Protein AF-A0A919ABM0-F1 (afdb_monomer_lite)

Radius of gyration: 20.55 Å; chains: 1; bounding box: 42×48×57 Å

InterPro domains:
  IPR045683 Protein of unknown function DUF6192 [PF19691] (98-133)

Sequence (137 aa):
MLWPVVGETAMSAAGVLGSVSQQRYEAIVAEVREVVAQQSKGQFRIGDCALEVEPIRSRGGDTGDAQFTVRQSLMGLAEDIGVPFSTVKHARWTASRWPKEYREPVVSWTVHRILGGIEDGQERLAAIRTPPAGRGR

Secondary structure (DSSP, 8-state):
------------SSSEETTEEHHHHHHHHHHHHHHHHHHHHHHHHHHHHHHHHS--PPTT---TT-SS-HHHHHHHHHHHTT--HHHHHHHHHHHHHS-GGG--TTS-HHHHHHHTT--SHHHHHHHHHS--SSS--

pLDDT: mean 84.5, std 19.43, range [28.38, 98.62]

Structure (mmCIF, N/CA/C/O backbone):
data_AF-A0A919ABM0-F1
#
_entry.id   AF-A0A919ABM0-F1
#
loop_
_atom_site.group_PDB
_atom_site.id
_atom_site.type_symbol
_atom_site.label_atom_id
_atom_site.label_alt_id
_atom_site.label_comp_id
_atom_site.label_asym_id
_atom_site.label_entity_id
_atom_site.label_seq_id
_atom_site.pdbx_PDB_ins_code
_atom_site.Cartn_x
_atom_site.Cartn_y
_atom_site.Cartn_z
_atom_site.occupancy
_atom_site.B_iso_or_equiv
_atom_site.auth_seq_id
_atom_site.auth_comp_id
_atom_site.auth_asym_id
_atom_site.auth_atom_id
_atom_site.pdbx_PDB_model_num
ATOM 1 N N . MET A 1 1 ? -13.729 41.205 14.450 1.00 39.66 1 MET A N 1
ATOM 2 C CA . MET A 1 1 ? -13.866 40.026 13.572 1.00 39.66 1 MET A CA 1
ATOM 3 C C . MET A 1 1 ? -12.787 39.041 13.998 1.00 39.66 1 MET A C 1
ATOM 5 O O . MET A 1 1 ? -11.632 39.223 13.648 1.00 39.66 1 MET A O 1
ATOM 9 N N . LEU A 1 2 ? -13.137 38.117 14.893 1.00 33.00 2 LEU A N 1
ATOM 10 C CA . LEU A 1 2 ? -12.237 37.137 15.506 1.00 33.00 2 LEU A CA 1
ATOM 11 C C . LEU A 1 2 ? -12.868 35.766 15.269 1.00 33.00 2 LEU A C 1
ATOM 13 O O . LEU A 1 2 ? -14.025 35.551 15.624 1.00 33.00 2 LEU A O 1
ATOM 17 N N . TRP A 1 3 ? -12.132 34.888 14.600 1.00 28.38 3 TRP A N 1
ATOM 18 C CA . TRP A 1 3 ? -12.517 33.501 14.359 1.00 28.38 3 TRP A CA 1
ATOM 19 C C . TRP A 1 3 ? -12.419 32.727 15.683 1.00 28.38 3 TRP A C 1
ATOM 21 O O . TRP A 1 3 ? -11.400 32.877 16.363 1.00 28.38 3 TRP A O 1
ATOM 31 N N . PRO A 1 4 ? -13.406 31.912 16.092 1.00 39.91 4 PRO A N 1
ATOM 32 C CA . PRO A 1 4 ? -13.235 31.084 17.271 1.00 39.91 4 PRO A CA 1
ATOM 33 C C . PRO A 1 4 ? -12.315 29.904 16.939 1.00 39.91 4 PRO A C 1
ATOM 35 O O . PRO A 1 4 ? -12.473 29.218 15.927 1.00 39.91 4 PRO A O 1
ATOM 38 N N . VAL A 1 5 ? -11.331 29.697 17.812 1.00 39.31 5 VAL A N 1
ATOM 39 C CA . VAL A 1 5 ? -10.475 28.512 17.866 1.00 39.31 5 VAL A CA 1
ATOM 40 C C . VAL A 1 5 ? -11.375 27.297 18.090 1.00 39.31 5 VAL A C 1
ATOM 42 O O . VAL A 1 5 ? -12.025 27.177 19.126 1.00 39.31 5 VAL A O 1
ATOM 45 N N . VAL A 1 6 ? -11.446 26.401 17.106 1.00 46.91 6 VAL A N 1
ATOM 46 C CA . VAL A 1 6 ? -12.131 25.113 17.251 1.00 46.91 6 VAL A CA 1
ATOM 47 C C . VAL A 1 6 ? -11.205 24.209 18.054 1.00 46.91 6 VAL A C 1
ATOM 49 O O . VAL A 1 6 ? -10.264 23.637 17.512 1.00 46.91 6 VAL A O 1
ATOM 52 N N . GLY A 1 7 ? -11.428 24.138 19.360 1.00 42.25 7 GLY A N 1
ATOM 53 C CA . GLY A 1 7 ? -10.539 23.397 20.244 1.00 42.25 7 GLY A CA 1
ATOM 54 C C . GLY A 1 7 ? -11.136 23.061 21.596 1.00 42.25 7 GLY A C 1
ATOM 55 O O . GLY A 1 7 ? -10.384 22.949 22.548 1.00 42.25 7 GLY A O 1
ATOM 56 N N . GLU A 1 8 ? -12.456 22.910 21.704 1.00 43.97 8 GLU A N 1
ATOM 57 C CA . GLU A 1 8 ? -13.051 22.395 22.938 1.00 43.97 8 GLU A CA 1
ATOM 58 C C . GLU A 1 8 ? -14.393 21.722 22.644 1.00 43.97 8 GLU A C 1
ATOM 60 O O . GLU A 1 8 ? -15.472 22.258 22.880 1.00 43.97 8 GLU A O 1
ATOM 65 N N . THR A 1 9 ?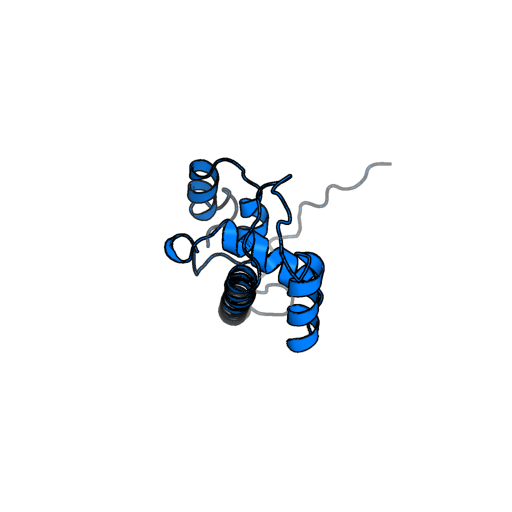 -14.341 20.526 22.051 1.00 50.12 9 THR A N 1
ATOM 66 C CA . THR A 1 9 ? -15.497 19.625 22.091 1.00 50.12 9 THR A CA 1
ATOM 67 C C . THR A 1 9 ? -15.436 18.864 23.405 1.00 50.12 9 THR A C 1
ATOM 69 O O . THR A 1 9 ? -14.671 17.916 23.563 1.00 50.12 9 THR A O 1
ATOM 72 N N . ALA A 1 10 ? -16.214 19.383 24.350 1.00 42.28 10 ALA A N 1
ATOM 73 C CA . ALA A 1 10 ? -16.679 18.780 25.586 1.00 42.28 10 ALA A CA 1
ATOM 74 C C . ALA A 1 10 ? -16.369 17.280 25.754 1.00 42.28 10 ALA A C 1
ATOM 76 O O . ALA A 1 10 ? -17.018 16.412 25.170 1.00 42.28 10 ALA A O 1
ATOM 77 N N . MET A 1 11 ? -15.466 16.981 26.686 1.00 49.31 11 MET A N 1
ATOM 78 C CA . MET A 1 11 ? -15.667 15.840 27.574 1.00 4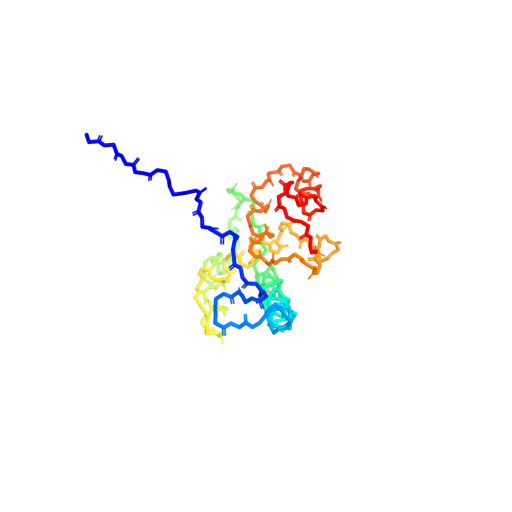9.31 11 MET A CA 1
ATOM 79 C C . MET A 1 11 ? -16.989 16.065 28.322 1.00 49.31 11 MET A C 1
ATOM 81 O O . MET A 1 11 ? -17.023 16.878 29.241 1.00 49.31 11 MET A O 1
ATOM 85 N N . SER A 1 12 ? -18.075 15.374 27.963 1.00 45.50 12 SER A N 1
ATOM 86 C CA . SER A 1 12 ? -19.168 15.157 28.919 1.00 45.50 12 SER A CA 1
ATOM 87 C C . SER A 1 12 ? -20.087 13.985 28.564 1.00 45.50 12 SER A C 1
ATOM 89 O O . SER A 1 12 ? -20.511 13.834 27.423 1.00 45.50 12 SER A O 1
ATOM 91 N N . ALA A 1 13 ? -20.422 13.244 29.626 1.00 41.62 13 ALA A N 1
ATOM 92 C CA . ALA A 1 13 ? -21.456 12.224 29.802 1.00 41.62 13 ALA A CA 1
ATOM 93 C C . ALA A 1 13 ? -21.230 10.836 29.158 1.00 41.62 13 ALA A C 1
ATOM 95 O O . ALA A 1 13 ? -21.579 10.576 28.016 1.00 41.62 13 ALA A O 1
ATOM 96 N N . ALA A 1 14 ? -20.700 9.919 29.981 1.00 55.59 14 ALA A N 1
ATOM 97 C CA . ALA A 1 14 ? -20.878 8.463 29.923 1.00 55.59 14 ALA A CA 1
ATOM 98 C C . ALA A 1 14 ? -20.852 7.800 28.526 1.00 55.59 14 ALA A C 1
ATOM 100 O O . ALA A 1 14 ? -21.873 7.381 27.992 1.00 55.59 14 ALA A O 1
ATOM 101 N N . GLY A 1 15 ? -19.641 7.590 28.003 1.00 60.31 15 GLY A N 1
ATOM 102 C CA . GLY A 1 15 ? -19.326 6.411 27.190 1.00 60.31 15 GLY A CA 1
ATOM 103 C C . GLY A 1 15 ? -19.998 6.299 25.823 1.00 60.31 15 GLY A C 1
ATOM 104 O O . GLY A 1 15 ? -20.295 5.176 25.421 1.00 60.31 15 GLY A O 1
ATOM 105 N N . VAL A 1 16 ? -20.217 7.399 25.098 1.00 67.25 16 VAL A N 1
ATOM 106 C CA . VAL A 1 16 ? -20.676 7.369 23.698 1.00 67.25 16 VAL A CA 1
ATOM 107 C C . VAL A 1 16 ? -19.698 8.153 22.815 1.00 67.25 16 VAL A C 1
ATOM 109 O O . VAL A 1 16 ? -19.388 9.307 23.098 1.00 67.25 16 VAL A O 1
ATOM 112 N N . LEU A 1 17 ? -19.206 7.526 21.743 1.00 78.88 17 LEU A N 1
ATOM 113 C CA . LEU A 1 17 ? -18.437 8.163 20.671 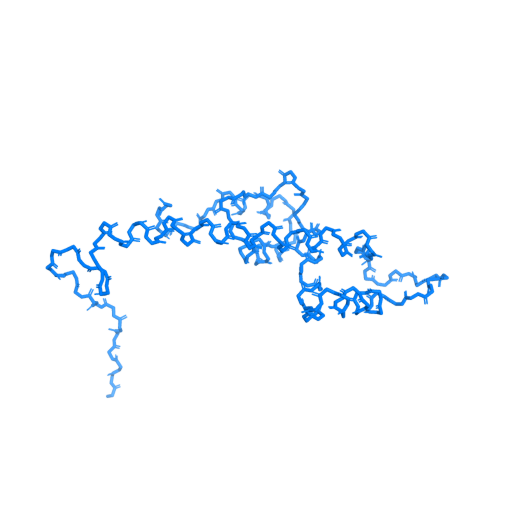1.00 78.88 17 LEU A CA 1
ATOM 114 C C . LEU A 1 17 ? -19.323 8.258 19.425 1.00 78.88 17 LEU A C 1
ATOM 116 O O . LEU A 1 17 ? -19.660 7.250 18.803 1.00 78.88 17 LEU A O 1
ATOM 120 N N . GLY A 1 18 ? -19.718 9.478 19.056 1.00 87.00 18 GLY A N 1
ATOM 121 C CA . GLY A 1 18 ? -20.695 9.688 17.987 1.00 87.00 18 GLY A CA 1
ATOM 122 C C . GLY A 1 18 ? -22.061 9.111 18.367 1.00 87.00 18 GLY A C 1
ATOM 123 O O . GLY A 1 18 ? -22.670 9.562 19.331 1.00 87.00 18 GLY A O 1
ATOM 124 N N . SER A 1 19 ? -22.541 8.122 17.607 1.00 91.94 19 SER A N 1
ATOM 125 C CA . SER A 1 19 ? -23.831 7.450 17.833 1.00 91.94 19 SER A CA 1
ATOM 126 C C . SER A 1 19 ? -23.721 6.077 18.507 1.00 91.94 19 SER A C 1
ATOM 128 O O . SER A 1 19 ? -24.725 5.375 18.622 1.00 91.94 19 SER A O 1
ATOM 130 N N . VAL A 1 20 ? -22.524 5.660 18.937 1.00 94.38 20 VAL A N 1
ATOM 131 C CA . VAL A 1 20 ? -22.285 4.321 19.498 1.00 94.38 20 VAL A CA 1
ATOM 132 C C . VAL A 1 20 ? -21.635 4.389 20.872 1.00 94.38 20 VAL A C 1
ATOM 134 O O . VAL A 1 20 ? -20.881 5.314 21.165 1.00 94.38 20 VAL A O 1
ATOM 137 N N . SER A 1 21 ? -21.891 3.388 21.717 1.00 92.94 21 SER A N 1
ATOM 138 C CA . SER A 1 21 ? -21.194 3.271 23.000 1.00 92.94 21 SER A CA 1
ATOM 139 C C . SER A 1 21 ? -19.682 3.092 22.807 1.00 92.94 21 SER A C 1
ATOM 141 O O . SER A 1 21 ? -19.233 2.622 21.761 1.00 92.94 21 SER A O 1
ATOM 143 N N . GLN A 1 22 ? -18.892 3.399 23.836 1.00 89.62 22 GLN A N 1
ATOM 144 C CA . GLN A 1 22 ? -17.438 3.211 23.847 1.00 89.62 22 GLN A CA 1
ATOM 145 C C . GLN A 1 22 ? -17.054 1.763 23.508 1.00 89.62 22 GLN A C 1
ATOM 147 O O . GLN A 1 22 ? -16.232 1.525 22.627 1.00 89.62 22 GLN A O 1
ATOM 152 N N . GLN A 1 23 ? -17.724 0.790 24.134 1.00 92.38 23 GLN A N 1
ATOM 153 C CA . GLN A 1 23 ? -17.510 -0.632 23.860 1.00 92.38 23 GLN A CA 1
ATOM 154 C C . GLN A 1 23 ? -17.816 -0.985 22.396 1.00 92.38 23 GLN A C 1
ATOM 156 O O . GLN A 1 23 ? -17.084 -1.753 21.771 1.00 92.38 23 GLN A O 1
ATOM 161 N N . ARG A 1 24 ? -18.887 -0.419 21.814 1.00 95.06 24 ARG A N 1
ATOM 162 C CA . ARG A 1 24 ? -19.203 -0.665 20.401 1.00 95.06 24 ARG A CA 1
ATOM 163 C C . ARG A 1 24 ? -18.198 0.016 19.478 1.00 95.06 24 ARG A C 1
ATOM 165 O O . ARG A 1 24 ? -17.843 -0.574 18.463 1.00 95.06 24 ARG A O 1
ATOM 172 N N . TYR A 1 25 ? -17.725 1.210 19.820 1.00 94.75 25 TYR A N 1
ATOM 173 C CA . TYR A 1 25 ? -16.670 1.883 19.070 1.00 94.75 25 TYR A CA 1
ATOM 174 C C . TYR A 1 25 ? -15.386 1.047 19.038 1.00 94.75 25 TYR A C 1
ATOM 176 O O . TYR A 1 25 ? -14.827 0.842 17.966 1.00 94.75 25 TYR A O 1
ATOM 184 N N . GLU A 1 26 ? -14.953 0.502 20.174 1.00 93.62 26 GLU A N 1
ATOM 185 C CA . GLU A 1 26 ? -13.777 -0.375 20.250 1.00 93.62 26 GLU A CA 1
ATOM 186 C C . GLU A 1 26 ? -13.936 -1.634 19.384 1.00 93.62 26 GLU A C 1
ATOM 188 O O . GLU A 1 26 ? -13.014 -1.995 18.650 1.00 93.62 26 GLU A O 1
ATOM 193 N N . ALA A 1 27 ? -15.126 -2.248 19.381 1.00 95.81 27 ALA A N 1
ATOM 194 C CA . ALA A 1 27 ? -15.440 -3.364 18.488 1.00 95.81 27 ALA A CA 1
ATOM 195 C C . ALA A 1 27 ? -15.380 -2.959 17.001 1.00 95.81 27 ALA A C 1
ATOM 197 O O . ALA A 1 27 ? -14.751 -3.651 16.205 1.00 95.81 27 ALA A O 1
ATOM 198 N N . ILE A 1 28 ? -15.954 -1.807 16.629 1.00 96.50 28 ILE A N 1
ATOM 199 C CA . ILE A 1 28 ? -15.877 -1.266 15.259 1.00 96.50 28 ILE A CA 1
ATOM 200 C C . ILE A 1 28 ? -14.424 -0.997 14.862 1.00 96.50 28 ILE A C 1
ATOM 202 O O . ILE A 1 28 ? -14.023 -1.306 13.743 1.00 96.50 28 ILE A O 1
ATOM 206 N N . VAL A 1 29 ? -13.612 -0.437 15.760 1.00 95.06 29 VAL A N 1
ATOM 207 C CA . VAL A 1 29 ? -12.189 -0.196 15.499 1.00 95.06 29 VAL A CA 1
ATOM 208 C C . VAL A 1 29 ? -11.468 -1.511 15.221 1.00 95.06 29 VAL A C 1
ATOM 210 O O . VAL A 1 29 ? -10.688 -1.569 14.273 1.00 95.06 29 VAL A O 1
ATOM 213 N N . ALA A 1 30 ? -11.731 -2.565 15.996 1.00 93.81 30 ALA A N 1
ATOM 214 C CA . ALA A 1 30 ? -11.158 -3.885 15.744 1.00 93.81 30 ALA A CA 1
ATOM 215 C C . ALA A 1 30 ? -11.595 -4.451 14.378 1.00 93.81 30 ALA A C 1
ATOM 217 O O . ALA A 1 30 ? -10.742 -4.864 13.591 1.00 93.81 30 ALA A O 1
ATOM 218 N N . GLU A 1 31 ? -12.893 -4.390 14.063 1.00 96.94 31 GLU A N 1
ATOM 219 C CA . GLU A 1 31 ? -13.462 -4.826 12.777 1.00 96.94 31 GLU A CA 1
ATOM 220 C C . GLU A 1 31 ? -12.813 -4.085 11.591 1.00 96.94 31 GLU A C 1
ATOM 222 O O . GLU A 1 31 ? -12.320 -4.696 10.642 1.00 96.94 31 GLU A O 1
ATOM 227 N N . VAL A 1 32 ? -12.747 -2.753 11.654 1.00 96.19 32 VAL A N 1
ATOM 228 C CA . VAL A 1 32 ? -12.207 -1.919 10.571 1.00 96.19 32 VAL A CA 1
ATOM 229 C C . VAL A 1 32 ? -10.684 -2.047 10.460 1.00 96.19 32 VAL A C 1
ATOM 231 O O . VAL A 1 32 ? -10.156 -1.992 9.349 1.00 96.19 32 VAL A O 1
ATOM 234 N N . ARG A 1 33 ? -9.956 -2.267 11.565 1.00 94.06 33 ARG A N 1
ATOM 235 C CA . ARG A 1 33 ? -8.506 -2.541 11.530 1.00 94.06 33 ARG A CA 1
ATOM 236 C C . ARG A 1 33 ? -8.192 -3.800 10.722 1.00 94.06 33 ARG A C 1
ATOM 238 O O . ARG A 1 33 ? -7.240 -3.774 9.943 1.00 94.06 33 ARG A O 1
ATOM 245 N N . GLU A 1 34 ? -9.005 -4.849 10.835 1.00 95.12 34 GLU A N 1
ATOM 246 C CA . GLU A 1 34 ? -8.837 -6.056 10.016 1.00 95.12 34 GLU A CA 1
ATOM 247 C C . GLU A 1 34 ? -9.077 -5.761 8.529 1.00 95.12 34 GLU A C 1
ATOM 249 O O . GLU A 1 34 ? -8.263 -6.128 7.680 1.00 95.12 34 GLU A O 1
ATOM 254 N N . VAL A 1 35 ? -10.129 -5.004 8.197 1.00 96.56 35 VAL A N 1
ATOM 255 C CA . VAL A 1 35 ? -10.386 -4.576 6.810 1.00 96.56 35 VAL A CA 1
ATOM 256 C C . VAL A 1 35 ? -9.201 -3.780 6.249 1.00 96.56 35 VAL A C 1
ATOM 258 O O . VAL A 1 35 ? -8.748 -4.040 5.132 1.00 96.56 35 VAL A O 1
ATOM 261 N N . VAL A 1 36 ? -8.645 -2.847 7.027 1.00 95.50 36 VAL A N 1
ATOM 262 C CA . VAL A 1 36 ? -7.462 -2.059 6.638 1.00 95.50 36 VAL A CA 1
ATOM 263 C C . VAL A 1 36 ? -6.229 -2.948 6.440 1.00 95.50 36 VAL A C 1
ATOM 265 O O . VAL A 1 36 ? -5.452 -2.717 5.505 1.00 95.50 36 VAL A O 1
ATOM 268 N N . ALA A 1 37 ? -6.042 -3.976 7.270 1.00 94.31 37 ALA A N 1
ATOM 269 C CA . ALA A 1 37 ? -4.949 -4.932 7.116 1.00 94.31 37 ALA A CA 1
ATOM 270 C C . ALA A 1 37 ? -5.079 -5.728 5.807 1.00 94.31 37 ALA A C 1
ATOM 272 O O . ALA A 1 37 ? -4.105 -5.851 5.059 1.00 94.31 37 ALA A O 1
ATOM 273 N N . GLN A 1 38 ? -6.282 -6.204 5.471 1.00 96.44 38 GLN A N 1
ATOM 274 C CA . GLN A 1 38 ? -6.538 -6.925 4.218 1.00 96.44 38 GLN A CA 1
ATOM 275 C C . GLN A 1 38 ? -6.352 -6.039 2.984 1.00 96.44 38 GLN A C 1
ATOM 277 O O . GLN A 1 38 ? -5.684 -6.440 2.028 1.00 96.44 38 GLN A O 1
ATOM 282 N N . GLN A 1 39 ? -6.845 -4.798 3.023 1.00 96.44 39 GLN A N 1
ATOM 283 C CA . GLN A 1 39 ? -6.594 -3.823 1.958 1.00 96.44 39 GLN A CA 1
ATOM 284 C C . GLN A 1 39 ? -5.095 -3.567 1.774 1.00 96.44 39 GLN A C 1
ATOM 286 O O . GLN A 1 39 ? -4.608 -3.515 0.644 1.00 96.44 39 GLN A O 1
ATOM 291 N N . SER A 1 40 ? -4.343 -3.460 2.873 1.00 97.12 40 SER A N 1
ATOM 292 C CA . SER A 1 40 ? -2.897 -3.238 2.819 1.00 97.12 40 SER A CA 1
ATOM 293 C C . SER A 1 40 ? -2.163 -4.421 2.180 1.00 97.12 40 SER A C 1
ATOM 295 O O . SER A 1 40 ? -1.321 -4.212 1.306 1.00 97.12 40 SER A O 1
ATOM 297 N N . LYS A 1 41 ? -2.527 -5.661 2.539 1.00 97.56 41 LYS A N 1
ATOM 298 C CA . LYS A 1 41 ? -2.003 -6.880 1.898 1.00 97.56 41 LYS A CA 1
ATOM 299 C C . LYS A 1 41 ? -2.298 -6.898 0.395 1.00 97.56 41 LYS A C 1
ATOM 301 O O . LYS A 1 41 ? -1.393 -7.162 -0.394 1.00 97.56 41 LYS A O 1
ATOM 306 N N . GLY A 1 42 ? -3.529 -6.568 -0.001 1.00 97.69 42 GLY A N 1
ATOM 307 C CA . GLY A 1 42 ? -3.933 -6.493 -1.407 1.00 97.69 42 GLY A CA 1
ATOM 308 C C . GLY A 1 42 ? -3.118 -5.470 -2.202 1.00 97.69 42 GLY A C 1
ATOM 309 O O . GLY A 1 42 ? -2.576 -5.797 -3.255 1.00 97.69 42 GLY A O 1
ATOM 310 N N . GLN A 1 43 ? -2.943 -4.260 -1.665 1.00 98.44 43 GLN A N 1
ATOM 311 C CA . GLN A 1 43 ? -2.142 -3.214 -2.311 1.00 98.44 43 GLN A CA 1
ATOM 312 C C . GLN A 1 43 ? -0.669 -3.607 -2.457 1.00 98.44 43 GLN A C 1
ATOM 314 O O . GLN A 1 43 ? -0.064 -3.382 -3.505 1.00 98.44 43 GLN A O 1
ATOM 319 N N . PHE A 1 44 ? -0.084 -4.242 -1.438 1.00 98.56 44 PHE A N 1
ATOM 320 C CA . PHE A 1 44 ? 1.270 -4.777 -1.552 1.00 98.56 44 PHE A CA 1
ATOM 321 C C . PHE A 1 44 ? 1.370 -5.896 -2.586 1.00 98.56 44 PHE A C 1
ATOM 323 O O . PHE A 1 44 ? 2.341 -5.922 -3.335 1.00 98.56 44 PHE A O 1
ATOM 330 N N . ARG A 1 45 ? 0.367 -6.777 -2.688 1.00 98.50 45 ARG A N 1
ATOM 331 C CA . ARG A 1 45 ? 0.352 -7.831 -3.709 1.00 98.50 45 ARG A CA 1
ATOM 332 C C . ARG A 1 45 ? 0.286 -7.257 -5.122 1.00 98.50 45 ARG A C 1
ATOM 334 O O . ARG A 1 45 ? 1.053 -7.702 -5.969 1.00 98.50 45 ARG A O 1
ATOM 341 N N . ILE A 1 46 ? -0.563 -6.254 -5.360 1.00 98.56 46 ILE A N 1
ATOM 342 C CA . ILE A 1 46 ? -0.604 -5.525 -6.640 1.00 98.56 46 ILE A CA 1
ATOM 343 C C . ILE A 1 46 ? 0.774 -4.928 -6.941 1.00 98.56 46 ILE A C 1
ATOM 345 O O . ILE A 1 46 ? 1.273 -5.062 -8.053 1.00 98.56 46 ILE A O 1
ATOM 349 N N . GLY A 1 47 ? 1.407 -4.303 -5.945 1.00 98.50 47 GLY A N 1
ATOM 350 C CA . GLY A 1 47 ? 2.732 -3.709 -6.092 1.00 98.50 47 GLY A CA 1
ATOM 351 C C . GLY A 1 47 ? 3.830 -4.725 -6.406 1.00 98.50 47 GLY A C 1
ATOM 352 O O . GLY A 1 47 ? 4.650 -4.464 -7.280 1.00 98.50 47 GLY A O 1
ATOM 353 N N . ASP A 1 48 ? 3.815 -5.882 -5.744 1.00 98.62 48 ASP A N 1
ATOM 354 C CA . ASP A 1 48 ? 4.750 -6.984 -5.989 1.00 98.62 48 ASP A CA 1
ATOM 355 C C . ASP A 1 48 ? 4.607 -7.521 -7.418 1.00 98.62 48 ASP A C 1
ATOM 357 O O . ASP A 1 48 ? 5.600 -7.624 -8.131 1.00 98.62 48 ASP A O 1
ATOM 361 N N . CYS A 1 49 ? 3.375 -7.790 -7.868 1.00 98.44 49 CYS A N 1
ATOM 362 C CA . CYS A 1 49 ? 3.124 -8.217 -9.247 1.00 98.44 49 CYS A CA 1
ATOM 363 C C . CYS A 1 49 ? 3.538 -7.136 -10.255 1.00 98.44 49 CYS A C 1
ATOM 365 O O . CYS A 1 49 ? 4.125 -7.433 -11.287 1.00 98.44 49 CYS A O 1
ATOM 367 N N . ALA A 1 50 ? 3.276 -5.862 -9.957 1.00 98.25 50 ALA A N 1
ATOM 368 C CA . ALA A 1 50 ? 3.667 -4.761 -10.829 1.00 98.25 50 ALA A CA 1
ATOM 369 C C . ALA A 1 50 ? 5.193 -4.578 -10.921 1.00 98.25 50 ALA A C 1
ATOM 371 O O . ALA A 1 50 ? 5.676 -4.088 -11.940 1.00 98.25 50 ALA A O 1
ATOM 372 N N . LEU A 1 51 ? 5.951 -4.942 -9.878 1.00 97.88 51 LEU A N 1
ATOM 373 C CA . LEU A 1 51 ? 7.419 -4.969 -9.911 1.00 97.88 51 LEU A CA 1
ATOM 374 C C . LEU A 1 51 ? 7.960 -6.147 -10.715 1.00 97.88 51 LEU A C 1
ATOM 376 O O . LEU A 1 51 ? 8.982 -5.993 -11.374 1.00 97.88 51 LEU A O 1
ATOM 380 N N . GLU A 1 52 ? 7.281 -7.291 -10.658 1.00 96.94 52 GLU A N 1
ATOM 381 C CA . GLU A 1 52 ? 7.594 -8.460 -11.482 1.00 96.94 52 GLU A CA 1
ATOM 382 C C . GLU A 1 52 ? 7.355 -8.169 -12.971 1.00 96.94 52 GLU A C 1
ATOM 384 O O . GLU A 1 52 ? 8.207 -8.474 -13.799 1.00 96.94 52 GLU A O 1
ATOM 389 N N . VAL A 1 53 ? 6.242 -7.501 -13.301 1.00 96.19 53 VAL A N 1
ATOM 390 C CA . VAL A 1 53 ? 5.925 -7.062 -14.671 1.00 96.19 53 VAL A CA 1
ATOM 391 C C . VAL A 1 53 ? 6.902 -5.999 -15.168 1.00 96.19 53 VAL A C 1
ATOM 393 O O . VAL A 1 53 ? 7.338 -6.043 -16.315 1.00 96.19 53 VAL A O 1
ATOM 396 N N . GLU A 1 54 ? 7.217 -5.002 -14.341 1.00 95.12 54 GLU A N 1
ATOM 397 C CA . GLU A 1 54 ? 8.070 -3.889 -14.750 1.00 95.12 54 GLU A CA 1
ATOM 398 C C . GLU A 1 54 ? 8.860 -3.323 -13.557 1.00 95.12 54 GLU A C 1
ATOM 400 O O . GLU A 1 54 ? 8.328 -2.485 -12.812 1.00 95.12 54 GLU A O 1
ATOM 405 N N . PRO A 1 55 ? 10.134 -3.724 -13.385 1.00 94.44 55 PRO A N 1
ATOM 406 C CA . PRO A 1 55 ? 10.995 -3.241 -12.310 1.00 94.44 55 PRO A CA 1
ATOM 407 C C . PRO A 1 55 ? 11.173 -1.714 -12.295 1.00 94.44 55 PRO A C 1
ATOM 409 O O . PRO A 1 55 ? 10.980 -1.011 -13.291 1.00 94.44 55 PRO A O 1
ATOM 412 N N . ILE A 1 56 ? 11.585 -1.160 -11.149 1.00 92.50 56 ILE A N 1
ATOM 413 C CA . ILE A 1 56 ? 11.954 0.261 -11.081 1.00 92.50 56 ILE A CA 1
ATOM 414 C C . ILE A 1 56 ? 13.255 0.477 -11.856 1.00 92.50 56 ILE A C 1
ATOM 416 O O . ILE A 1 56 ? 14.311 -0.012 -11.465 1.00 92.50 56 ILE A O 1
ATOM 420 N N . ARG A 1 57 ? 13.177 1.254 -12.938 1.00 84.62 57 ARG A N 1
ATOM 421 C CA . ARG A 1 57 ? 14.341 1.691 -13.715 1.00 84.62 57 ARG A CA 1
ATOM 422 C C . ARG A 1 57 ? 14.933 2.971 -13.118 1.00 84.62 57 ARG A C 1
ATOM 424 O O . ARG A 1 57 ? 14.190 3.851 -12.671 1.00 84.62 57 ARG A O 1
ATOM 431 N N . SER A 1 58 ? 16.258 3.104 -13.155 1.00 74.75 58 SER A N 1
ATOM 432 C CA . SER A 1 58 ? 16.947 4.362 -12.839 1.00 74.75 58 SER A CA 1
ATOM 433 C C . SER A 1 58 ? 16.481 5.475 -13.783 1.00 74.75 58 SER A C 1
ATOM 435 O O . SER A 1 58 ? 16.263 5.242 -14.974 1.00 74.75 58 SER A O 1
ATOM 437 N N . ARG A 1 59 ? 16.319 6.703 -13.270 1.00 61.91 59 ARG A N 1
ATOM 438 C CA . ARG A 1 59 ? 15.999 7.866 -14.115 1.00 61.91 59 ARG A CA 1
ATOM 439 C C . ARG A 1 59 ? 17.116 8.055 -15.149 1.00 61.91 59 ARG A C 1
ATOM 441 O O . ARG A 1 59 ? 18.261 8.245 -14.761 1.00 61.91 59 ARG A O 1
ATOM 448 N N . GLY A 1 60 ? 16.767 7.998 -16.435 1.00 57.34 60 GLY A N 1
ATOM 449 C CA . GLY A 1 60 ? 17.716 8.114 -17.550 1.00 57.34 60 GLY A CA 1
ATOM 450 C C . GLY A 1 60 ? 18.341 6.794 -18.015 1.00 57.34 60 GLY A C 1
ATOM 451 O O . GLY A 1 60 ? 19.243 6.830 -18.843 1.00 57.34 60 GLY A O 1
ATOM 452 N N . GLY A 1 61 ? 17.888 5.645 -17.500 1.00 56.19 61 GLY A N 1
ATOM 453 C CA . GLY A 1 61 ? 18.305 4.340 -18.014 1.00 56.19 61 GLY A CA 1
ATOM 454 C C . GLY A 1 61 ? 17.843 4.125 -19.456 1.00 56.19 61 GLY A C 1
ATOM 455 O O . GLY A 1 61 ? 16.710 4.472 -19.799 1.00 56.19 61 GLY A O 1
ATOM 456 N N . ASP A 1 62 ? 18.732 3.558 -20.269 1.00 53.78 62 ASP A N 1
ATOM 457 C CA . ASP A 1 62 ? 18.486 3.209 -21.665 1.00 53.78 62 ASP A CA 1
ATOM 458 C C . ASP A 1 62 ? 17.224 2.334 -21.786 1.00 53.78 62 ASP A C 1
ATOM 460 O O . ASP A 1 62 ? 17.015 1.400 -21.004 1.00 53.78 62 ASP A O 1
ATOM 464 N N . THR A 1 63 ? 16.344 2.653 -22.735 1.00 58.09 63 THR A N 1
ATOM 465 C CA . THR A 1 63 ? 15.188 1.800 -23.036 1.00 58.09 63 THR A CA 1
ATOM 466 C C . THR A 1 63 ? 15.618 0.486 -23.678 1.00 58.09 63 THR A C 1
ATOM 468 O O . THR A 1 63 ? 14.825 -0.454 -23.644 1.00 58.09 63 THR A O 1
ATOM 471 N N . GLY A 1 64 ? 16.850 0.403 -24.204 1.00 64.62 64 GLY A N 1
ATOM 472 C CA . GLY A 1 64 ? 17.355 -0.767 -24.919 1.00 64.62 64 GLY A CA 1
ATOM 473 C C . GLY A 1 64 ? 16.356 -1.267 -25.969 1.00 64.62 64 GLY A C 1
ATOM 474 O O . GLY A 1 64 ? 15.579 -0.485 -26.517 1.00 64.62 64 GLY A O 1
ATOM 475 N N . ASP A 1 65 ? 16.314 -2.586 -26.162 1.00 59.88 65 ASP A N 1
ATOM 476 C CA . ASP A 1 65 ? 15.347 -3.297 -27.015 1.00 59.88 65 ASP A CA 1
ATOM 477 C C . ASP A 1 65 ? 13.999 -3.578 -26.311 1.00 59.88 65 ASP A C 1
ATOM 479 O O . ASP A 1 65 ? 13.294 -4.535 -26.644 1.00 59.88 65 ASP A O 1
ATOM 483 N N . ALA A 1 66 ? 13.624 -2.804 -25.283 1.00 67.44 66 ALA A N 1
ATOM 484 C CA . ALA A 1 66 ? 12.380 -3.062 -24.561 1.00 67.44 66 ALA A CA 1
ATOM 485 C C . ALA A 1 66 ? 11.167 -2.890 -25.489 1.00 67.44 66 ALA A C 1
ATOM 487 O O . ALA A 1 66 ? 10.844 -1.784 -25.920 1.00 67.44 66 ALA A O 1
ATOM 488 N N . GLN A 1 67 ? 10.451 -3.991 -25.730 1.00 70.38 67 GLN A N 1
ATOM 489 C CA . GLN A 1 67 ? 9.267 -4.024 -26.595 1.00 70.38 67 GLN A CA 1
ATOM 490 C C . GLN A 1 67 ? 8.133 -3.110 -26.099 1.00 70.38 67 GLN A C 1
ATOM 492 O O . GLN A 1 67 ? 7.320 -2.638 -26.892 1.00 70.38 67 GLN A O 1
ATOM 497 N N . PHE A 1 68 ? 8.093 -2.834 -24.793 1.00 75.25 68 PHE A N 1
ATOM 498 C CA . PHE A 1 68 ? 7.098 -1.974 -24.165 1.00 75.25 68 PHE A CA 1
ATOM 499 C C . PHE A 1 68 ? 7.749 -0.901 -23.294 1.00 75.25 68 PHE A C 1
ATOM 501 O O . PHE A 1 68 ? 8.727 -1.129 -22.574 1.00 75.25 68 PHE A O 1
ATOM 508 N N . THR A 1 69 ? 7.148 0.288 -23.310 1.00 87.56 69 THR A N 1
ATOM 509 C CA . THR A 1 69 ? 7.441 1.321 -22.317 1.00 87.56 69 THR A CA 1
ATOM 510 C C . THR A 1 69 ? 6.898 0.911 -20.948 1.00 87.56 69 THR A C 1
ATOM 512 O O . THR A 1 69 ? 5.854 0.269 -20.844 1.00 87.56 69 THR A O 1
ATOM 515 N N . VAL A 1 70 ? 7.526 1.411 -19.879 1.00 90.31 70 VAL A N 1
ATOM 516 C CA . VAL A 1 70 ? 7.066 1.239 -18.487 1.00 90.31 70 VAL A CA 1
ATOM 517 C C . VAL A 1 70 ? 5.572 1.554 -18.327 1.00 90.31 70 VAL A C 1
ATOM 519 O O . VAL A 1 70 ? 4.869 0.910 -17.552 1.00 90.31 70 VAL A O 1
ATOM 522 N N . ARG A 1 71 ? 5.074 2.576 -19.038 1.00 92.62 71 ARG A N 1
ATOM 523 C CA . ARG A 1 71 ? 3.662 2.965 -18.986 1.00 92.62 71 ARG A CA 1
ATOM 524 C C . ARG A 1 71 ? 2.764 1.921 -19.647 1.00 92.62 71 ARG A C 1
ATOM 526 O O . ARG A 1 71 ? 1.713 1.647 -19.086 1.00 92.62 71 ARG A O 1
ATOM 533 N N . GLN A 1 72 ? 3.153 1.376 -20.801 1.00 93.94 72 GLN A N 1
ATOM 534 C CA . GLN A 1 72 ? 2.364 0.375 -21.527 1.00 93.94 72 GLN A CA 1
ATOM 535 C C . GLN A 1 72 ? 2.229 -0.916 -20.721 1.00 93.94 72 GLN A C 1
ATOM 537 O O . GLN A 1 72 ? 1.104 -1.351 -20.496 1.00 93.94 72 GLN A O 1
ATOM 542 N N . SER A 1 73 ? 3.337 -1.457 -20.200 1.00 95.06 73 SER A N 1
ATOM 543 C CA . SER A 1 73 ? 3.319 -2.689 -19.397 1.00 95.06 73 SER A CA 1
ATOM 544 C C . SER A 1 73 ? 2.392 -2.561 -18.184 1.00 95.06 73 SER A C 1
ATOM 546 O O . SER A 1 73 ? 1.587 -3.441 -17.892 1.00 95.06 73 SER A O 1
ATOM 548 N N . LEU A 1 74 ? 2.453 -1.419 -17.491 1.00 96.88 74 LEU A N 1
ATOM 549 C CA . LEU A 1 74 ? 1.594 -1.162 -16.337 1.00 96.88 74 LEU A CA 1
ATOM 550 C C . LEU A 1 74 ? 0.142 -0.829 -16.698 1.00 96.88 74 LEU A C 1
ATOM 552 O O . LEU A 1 74 ? -0.734 -1.047 -15.865 1.00 96.88 74 LEU A O 1
ATOM 556 N N . MET A 1 75 ? -0.117 -0.261 -17.880 1.00 97.50 75 MET A N 1
ATOM 557 C CA . MET A 1 75 ? -1.483 0.006 -18.333 1.00 97.50 75 MET A CA 1
ATOM 558 C C . MET A 1 75 ? -2.207 -1.302 -18.639 1.00 97.50 75 MET A C 1
ATOM 560 O O . MET A 1 75 ? -3.311 -1.476 -18.143 1.00 97.50 75 MET A O 1
ATOM 564 N N . GLY A 1 76 ? -1.551 -2.237 -19.338 1.00 97.69 76 GLY A N 1
ATOM 565 C CA . GLY A 1 76 ? -2.116 -3.566 -19.591 1.00 97.69 76 GLY A CA 1
ATOM 566 C C . GLY A 1 76 ? -2.490 -4.274 -18.288 1.00 97.69 76 GLY A C 1
ATOM 567 O O . GLY A 1 76 ? -3.633 -4.672 -18.109 1.00 97.69 76 GLY A O 1
ATOM 568 N N . LEU A 1 77 ? -1.579 -4.285 -17.303 1.00 98.06 77 LEU A N 1
ATOM 569 C CA . LEU A 1 77 ? -1.886 -4.842 -15.982 1.00 98.06 77 LEU A CA 1
ATOM 570 C C . LEU A 1 77 ? -3.082 -4.148 -15.308 1.00 98.06 77 LEU A C 1
ATOM 572 O O . LEU A 1 77 ? -3.899 -4.814 -14.682 1.00 98.06 77 LEU A O 1
ATOM 576 N N . ALA A 1 78 ? -3.168 -2.817 -15.386 1.00 98.38 78 ALA A N 1
ATOM 577 C CA . ALA A 1 78 ? -4.246 -2.053 -14.761 1.00 98.38 78 ALA A CA 1
ATOM 578 C C . ALA A 1 78 ? -5.615 -2.349 -15.397 1.00 98.38 78 ALA A C 1
ATOM 580 O O . ALA A 1 78 ? -6.601 -2.503 -14.673 1.00 98.38 78 ALA A O 1
ATOM 581 N N . GLU A 1 79 ? -5.654 -2.449 -16.727 1.00 98.38 79 GLU A N 1
ATOM 582 C CA . GLU A 1 79 ? -6.841 -2.803 -17.507 1.00 98.38 79 GLU A CA 1
ATOM 583 C C . GLU A 1 79 ? -7.307 -4.229 -17.179 1.00 98.38 79 GLU A C 1
ATOM 585 O O . GLU A 1 79 ? -8.475 -4.416 -16.839 1.00 98.38 79 GLU A O 1
ATOM 590 N N . ASP A 1 80 ? -6.387 -5.198 -17.152 1.00 98.50 80 ASP A N 1
ATOM 591 C CA . ASP A 1 80 ? -6.699 -6.612 -16.903 1.00 98.50 80 ASP A CA 1
ATOM 592 C C . ASP A 1 80 ? -7.256 -6.877 -15.495 1.00 98.50 80 ASP A C 1
ATOM 594 O O . ASP A 1 80 ? -8.108 -7.749 -15.312 1.00 98.50 80 ASP A O 1
ATOM 598 N N . ILE A 1 81 ? -6.803 -6.129 -14.480 1.00 97.56 81 ILE A N 1
ATOM 599 C CA . ILE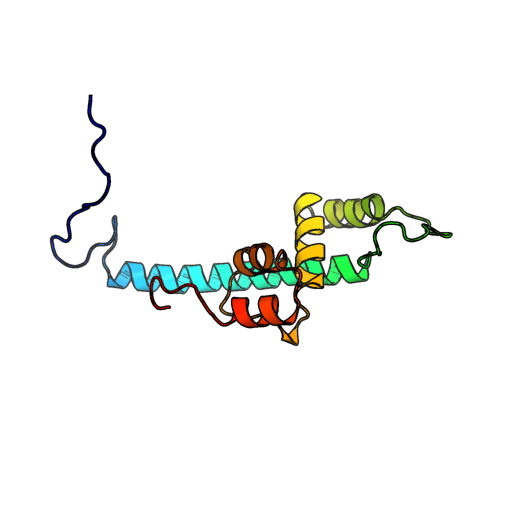 A 1 81 ? -7.283 -6.283 -13.092 1.00 97.56 81 ILE A CA 1
ATOM 600 C C . ILE A 1 81 ? -8.392 -5.288 -12.716 1.00 97.56 81 ILE A C 1
ATOM 602 O O . ILE A 1 81 ? -8.862 -5.303 -11.576 1.00 97.56 81 ILE A O 1
ATOM 606 N N . GLY A 1 82 ? -8.798 -4.409 -13.638 1.00 98.00 82 GLY A N 1
ATOM 607 C CA . GLY A 1 82 ? -9.901 -3.468 -13.440 1.00 98.00 82 GLY A CA 1
ATOM 608 C C . GLY A 1 82 ? -9.634 -2.367 -12.408 1.00 98.00 82 GLY A C 1
ATOM 609 O O . GLY A 1 82 ? -10.548 -1.975 -11.680 1.00 98.00 82 GLY A O 1
ATOM 610 N N . VAL A 1 83 ? -8.401 -1.853 -12.318 1.00 98.06 83 VAL A N 1
ATOM 611 C CA . VAL A 1 83 ? -8.056 -0.742 -11.407 1.00 98.06 83 VAL A CA 1
ATOM 612 C C . VAL A 1 83 ? -7.441 0.441 -12.158 1.00 98.06 83 VAL A C 1
ATOM 614 O O . VAL A 1 83 ? -6.868 0.274 -13.230 1.00 98.06 83 VAL A O 1
ATOM 617 N N . PRO A 1 84 ? -7.478 1.663 -11.597 1.00 98.38 84 PRO A N 1
ATOM 618 C CA . PRO A 1 84 ? -6.794 2.795 -12.207 1.00 98.38 84 PRO A CA 1
ATOM 619 C C . PRO A 1 84 ? -5.285 2.558 -12.359 1.00 98.38 84 PRO A C 1
ATOM 621 O O . PRO A 1 84 ? -4.623 2.086 -11.433 1.00 98.38 84 PRO A O 1
ATOM 624 N N . PHE A 1 85 ? -4.703 3.013 -13.472 1.00 97.75 85 PHE A N 1
ATOM 625 C CA . PHE A 1 85 ? -3.248 3.016 -13.687 1.00 97.75 85 PHE A CA 1
ATOM 626 C C . PHE A 1 85 ? -2.466 3.640 -12.516 1.00 97.75 85 PHE A C 1
ATOM 628 O O . PHE A 1 85 ? -1.382 3.179 -12.156 1.00 97.75 85 PHE A O 1
ATOM 635 N N . SER A 1 86 ? -3.014 4.689 -11.890 1.00 97.44 86 SER A N 1
ATOM 636 C CA . SER A 1 86 ? -2.417 5.326 -10.711 1.00 97.44 86 SER A CA 1
ATOM 637 C C . SER A 1 86 ? -2.299 4.368 -9.523 1.00 97.44 86 SER A C 1
ATOM 639 O O . SER A 1 86 ? -1.288 4.419 -8.824 1.00 97.44 86 SER A O 1
ATOM 641 N N . THR A 1 87 ? -3.265 3.467 -9.325 1.00 98.06 87 THR A N 1
ATOM 642 C CA . THR A 1 87 ? -3.222 2.427 -8.288 1.00 98.06 87 THR A CA 1
ATOM 643 C C . THR A 1 87 ? -2.033 1.505 -8.513 1.00 98.06 87 THR A C 1
ATOM 645 O O . THR A 1 87 ? -1.195 1.381 -7.624 1.00 98.06 87 THR A O 1
ATOM 648 N N . VAL A 1 88 ? -1.890 0.944 -9.719 1.00 98.50 88 VAL A N 1
ATOM 649 C CA . VAL A 1 88 ? -0.756 0.069 -10.072 1.00 98.50 88 VAL A CA 1
ATOM 650 C C . VAL A 1 88 ? 0.572 0.811 -9.916 1.00 98.50 88 VAL A C 1
ATOM 652 O O . VAL A 1 88 ? 1.499 0.312 -9.279 1.00 98.50 88 VAL A O 1
ATOM 655 N N . LYS A 1 89 ? 0.660 2.046 -10.425 1.00 97.69 89 LYS A N 1
ATOM 656 C CA . LYS A 1 89 ? 1.866 2.878 -10.328 1.00 97.69 89 LYS A CA 1
ATOM 657 C C . LYS A 1 89 ? 2.276 3.143 -8.876 1.00 97.69 89 LYS A C 1
ATOM 659 O O . LYS A 1 89 ? 3.458 3.034 -8.548 1.00 97.69 89 LYS A O 1
ATOM 664 N N . HIS A 1 90 ? 1.330 3.518 -8.015 1.00 97.94 90 HIS A N 1
ATOM 665 C CA . HIS A 1 90 ? 1.611 3.795 -6.607 1.00 97.94 90 HIS A CA 1
ATOM 666 C C . HIS A 1 90 ? 1.938 2.524 -5.835 1.00 97.94 90 HIS A C 1
ATOM 668 O O . HIS A 1 90 ? 2.922 2.519 -5.102 1.00 97.94 90 HIS A O 1
ATOM 674 N N . ALA A 1 91 ? 1.176 1.449 -6.038 1.00 98.44 91 ALA A N 1
ATOM 675 C CA . ALA A 1 91 ? 1.429 0.152 -5.425 1.00 98.44 91 ALA A CA 1
ATOM 676 C C . ALA A 1 91 ? 2.834 -0.353 -5.764 1.00 98.44 91 ALA A C 1
ATOM 678 O O . ALA A 1 91 ? 3.591 -0.699 -4.858 1.00 98.44 91 ALA A O 1
ATOM 679 N N . ARG A 1 92 ? 3.224 -0.294 -7.044 1.00 98.31 92 ARG A N 1
ATOM 680 C CA . ARG A 1 92 ? 4.564 -0.672 -7.505 1.00 98.31 92 ARG A CA 1
ATOM 681 C C . ARG A 1 92 ? 5.657 0.135 -6.822 1.00 98.31 92 ARG A C 1
ATOM 683 O O . ARG A 1 92 ? 6.621 -0.419 -6.301 1.00 98.31 92 ARG A O 1
ATOM 690 N N . TRP A 1 93 ? 5.515 1.460 -6.830 1.00 97.94 93 TRP A N 1
ATOM 691 C CA . TRP A 1 93 ? 6.506 2.333 -6.216 1.00 97.94 93 TRP A CA 1
ATOM 692 C C . TRP A 1 93 ? 6.605 2.070 -4.709 1.00 97.94 93 TRP A C 1
ATOM 694 O O . TRP A 1 93 ? 7.703 1.871 -4.202 1.00 97.94 93 TRP A O 1
ATOM 704 N N . THR A 1 94 ? 5.484 1.958 -3.997 1.00 98.50 94 THR A N 1
ATOM 705 C CA . THR A 1 94 ? 5.480 1.640 -2.563 1.00 98.50 94 THR A CA 1
ATOM 706 C C . THR A 1 94 ? 6.105 0.273 -2.276 1.00 98.50 94 THR A C 1
ATOM 708 O O . THR A 1 94 ? 6.956 0.190 -1.397 1.00 98.50 94 THR A O 1
ATOM 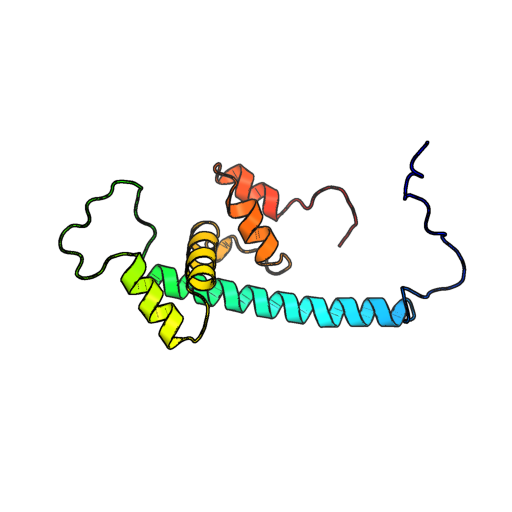711 N N . ALA A 1 95 ? 5.782 -0.775 -3.039 1.00 98.38 95 ALA A N 1
ATOM 712 C CA . ALA A 1 95 ? 6.400 -2.093 -2.877 1.00 98.38 95 ALA A CA 1
ATOM 713 C C . ALA A 1 95 ? 7.925 -2.049 -3.075 1.00 98.38 95 ALA A C 1
ATOM 715 O O . ALA A 1 95 ? 8.650 -2.708 -2.335 1.00 98.38 95 ALA A O 1
ATOM 716 N N . SER A 1 96 ? 8.428 -1.207 -3.987 1.00 97.3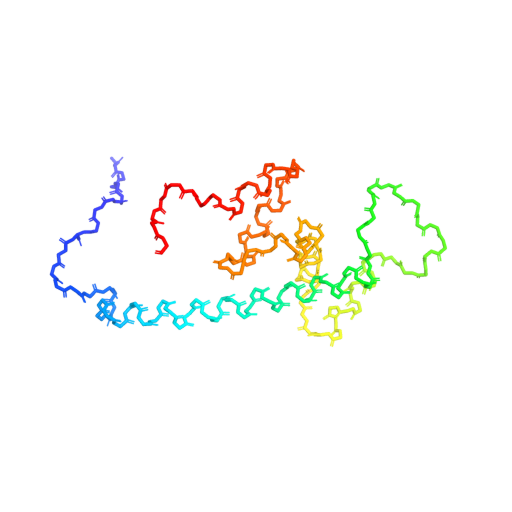1 96 SER A N 1
ATOM 717 C CA . SER A 1 96 ? 9.878 -1.066 -4.201 1.00 97.31 96 SER A CA 1
ATOM 718 C C . SER A 1 96 ? 10.609 -0.419 -3.023 1.00 97.31 96 SER A C 1
ATOM 720 O O . SER A 1 96 ? 11.789 -0.674 -2.807 1.00 97.31 96 SER A O 1
ATOM 722 N N . ARG A 1 97 ? 9.910 0.419 -2.245 1.00 97.69 97 ARG A N 1
ATOM 723 C CA . ARG A 1 97 ? 10.455 1.078 -1.046 1.00 97.69 97 ARG A CA 1
ATOM 724 C C . ARG A 1 97 ? 10.371 0.202 0.202 1.00 97.69 97 ARG A C 1
ATOM 726 O O . ARG A 1 97 ? 11.103 0.471 1.154 1.00 97.69 97 ARG A O 1
ATOM 733 N N . TRP A 1 98 ? 9.513 -0.821 0.173 1.00 97.44 98 TRP A N 1
ATOM 734 C CA . TRP A 1 98 ? 9.226 -1.731 1.282 1.00 97.44 98 TRP A CA 1
ATOM 735 C C . TRP A 1 98 ? 9.272 -3.196 0.818 1.00 97.44 98 TRP A C 1
ATOM 737 O O . TRP A 1 98 ? 8.217 -3.794 0.555 1.00 97.44 98 TRP A O 1
ATOM 747 N N . PRO A 1 99 ? 10.474 -3.798 0.724 1.00 94.44 99 PRO A N 1
ATOM 748 C CA . PRO A 1 99 ? 10.629 -5.248 0.605 1.00 94.44 99 PRO A CA 1
ATOM 749 C C . PRO A 1 99 ? 9.829 -5.993 1.684 1.00 94.44 99 PRO A C 1
ATOM 751 O O . PRO A 1 99 ? 9.511 -5.423 2.730 1.00 94.44 99 PRO A O 1
ATOM 754 N N . LYS A 1 100 ? 9.451 -7.247 1.416 1.00 95.50 100 LYS A N 1
ATOM 755 C CA . LYS A 1 100 ? 8.480 -8.008 2.229 1.00 95.50 100 LYS A CA 1
ATOM 756 C C . LYS A 1 100 ? 8.858 -8.065 3.712 1.00 95.50 100 LYS A C 1
ATOM 758 O O . LYS A 1 100 ? 7.984 -7.942 4.561 1.00 95.50 100 LYS A O 1
ATOM 763 N N . GLU A 1 101 ? 10.144 -8.191 3.998 1.00 93.69 101 GLU A N 1
ATOM 764 C CA . GLU A 1 101 ? 10.754 -8.253 5.326 1.00 93.69 101 GLU A CA 1
ATOM 765 C C . GLU A 1 101 ? 10.691 -6.934 6.116 1.00 93.69 101 GLU A C 1
ATOM 767 O O . GLU A 1 101 ? 10.835 -6.942 7.336 1.00 93.69 101 GLU A O 1
ATOM 772 N N . TYR A 1 102 ? 10.445 -5.806 5.444 1.00 93.62 102 TYR A N 1
ATOM 773 C CA . TYR A 1 102 ? 10.366 -4.476 6.058 1.00 93.62 102 TYR A CA 1
ATOM 774 C C . TYR A 1 102 ? 8.937 -3.930 6.146 1.00 93.62 102 TYR A C 1
ATOM 776 O O . TYR A 1 102 ? 8.740 -2.774 6.520 1.00 93.62 102 TYR A O 1
ATOM 784 N N . ARG A 1 103 ? 7.931 -4.729 5.776 1.00 94.81 103 ARG A N 1
ATOM 785 C CA . ARG A 1 103 ? 6.520 -4.338 5.869 1.00 94.81 103 ARG A CA 1
ATOM 786 C C . ARG A 1 103 ? 6.016 -4.600 7.276 1.00 94.81 103 ARG A C 1
ATOM 788 O O . ARG A 1 103 ? 6.072 -5.726 7.760 1.00 94.81 103 ARG A O 1
ATOM 795 N N . GLU A 1 104 ? 5.457 -3.575 7.901 1.00 93.25 104 GLU A N 1
ATOM 796 C CA . GLU A 1 104 ? 4.894 -3.695 9.243 1.00 93.25 104 GLU A CA 1
ATOM 797 C C . GLU A 1 104 ? 3.393 -4.032 9.143 1.00 93.25 104 GLU A C 1
ATOM 799 O O . GLU A 1 104 ? 2.611 -3.204 8.669 1.00 93.25 104 GLU A O 1
ATOM 804 N N . PRO A 1 105 ? 2.942 -5.224 9.583 1.00 87.56 105 PRO A N 1
ATOM 805 C CA . PRO A 1 105 ? 1.582 -5.716 9.320 1.00 87.56 105 PRO A CA 1
ATOM 806 C C . PRO A 1 105 ? 0.485 -4.883 9.993 1.00 87.56 105 PRO A C 1
ATOM 808 O O . PRO A 1 105 ? -0.653 -4.859 9.532 1.00 87.56 105 PRO A O 1
ATOM 811 N N . VAL A 1 106 ? 0.830 -4.188 11.078 1.00 87.69 106 VAL A N 1
ATOM 812 C CA . VAL A 1 106 ? -0.073 -3.310 11.838 1.00 87.69 106 VAL A CA 1
ATOM 813 C C . VAL A 1 106 ? -0.103 -1.874 11.307 1.00 87.69 106 VAL A C 1
ATOM 815 O O . VAL A 1 106 ? -0.829 -1.035 11.838 1.00 87.69 106 VAL A O 1
ATOM 818 N N . VAL A 1 107 ? 0.693 -1.566 10.281 1.00 92.62 107 VAL A N 1
ATOM 819 C CA . VAL A 1 107 ? 0.767 -0.239 9.671 1.00 92.62 107 VAL A CA 1
ATOM 820 C C . VAL A 1 107 ? 0.076 -0.265 8.312 1.00 92.62 107 VAL A C 1
ATOM 822 O O . VAL A 1 107 ? 0.332 -1.128 7.475 1.00 92.62 107 VAL A O 1
ATOM 825 N N . SER A 1 108 ? -0.808 0.701 8.067 1.00 94.81 108 SER A N 1
ATOM 826 C CA . SER A 1 108 ? -1.565 0.749 6.817 1.00 94.81 108 SER A CA 1
ATOM 827 C C . SER A 1 108 ? -0.661 0.994 5.606 1.00 94.81 108 SER A C 1
ATOM 829 O O . SER A 1 108 ? 0.391 1.639 5.691 1.00 94.81 108 SER A O 1
ATOM 831 N N . TRP A 1 109 ? -1.093 0.529 4.434 1.00 97.25 109 TRP A N 1
ATOM 832 C CA . TRP A 1 109 ? -0.401 0.807 3.173 1.00 97.25 109 TRP A CA 1
ATOM 833 C C . TRP A 1 109 ? -0.253 2.312 2.898 1.00 97.25 109 TRP A C 1
ATOM 835 O O . TRP A 1 109 ? 0.767 2.746 2.371 1.00 97.25 109 TRP A O 1
ATOM 845 N N . THR A 1 110 ? -1.220 3.138 3.310 1.00 96.12 110 THR A N 1
ATOM 846 C CA . THR A 1 110 ? -1.136 4.599 3.153 1.00 96.12 110 THR A CA 1
ATOM 847 C C . THR A 1 110 ? 0.054 5.187 3.907 1.00 96.12 110 THR A C 1
ATOM 849 O O . THR A 1 110 ? 0.757 6.029 3.352 1.00 96.12 110 THR A O 1
ATOM 852 N N . VAL A 1 111 ? 0.320 4.728 5.134 1.00 95.50 111 VAL A N 1
ATOM 853 C CA . VAL A 1 111 ? 1.490 5.172 5.906 1.00 95.50 111 VAL A CA 1
ATOM 854 C C . VAL A 1 111 ? 2.780 4.707 5.234 1.00 95.50 111 VAL A C 1
ATOM 856 O O . VAL A 1 111 ? 3.680 5.521 5.043 1.00 95.50 111 VAL A O 1
ATOM 859 N N . HIS A 1 112 ? 2.843 3.455 4.770 1.00 97.19 112 HIS A N 1
ATOM 860 C CA . HIS A 1 112 ? 3.978 2.974 3.975 1.00 97.19 112 HIS A CA 1
ATOM 861 C C . HIS A 1 112 ? 4.195 3.830 2.719 1.00 97.19 112 HIS A C 1
ATOM 863 O O . HIS A 1 112 ? 5.326 4.187 2.398 1.00 97.19 112 HIS A O 1
ATOM 869 N N . ARG A 1 113 ? 3.133 4.219 2.007 1.00 97.56 113 ARG A N 1
ATOM 870 C CA . ARG A 1 113 ? 3.247 5.090 0.832 1.00 97.56 113 ARG A CA 1
ATOM 871 C C . ARG A 1 113 ? 3.797 6.469 1.193 1.00 97.56 113 ARG A C 1
ATOM 873 O O . ARG A 1 113 ? 4.643 6.971 0.464 1.00 97.56 113 ARG A O 1
ATOM 880 N N . ILE A 1 114 ? 3.334 7.071 2.288 1.00 96.19 114 ILE A N 1
ATOM 881 C CA . ILE A 1 114 ? 3.819 8.380 2.749 1.00 96.19 114 ILE A CA 1
ATOM 882 C C . ILE A 1 114 ? 5.301 8.287 3.132 1.00 96.19 114 ILE A C 1
ATOM 884 O O . ILE A 1 114 ? 6.127 9.004 2.573 1.00 96.19 114 ILE A O 1
ATOM 888 N N . LEU A 1 115 ? 5.652 7.353 4.019 1.00 96.12 115 LEU A N 1
ATOM 889 C CA . LEU A 1 115 ? 7.026 7.162 4.494 1.00 96.12 115 LEU A CA 1
ATOM 890 C C . LEU A 1 115 ? 7.968 6.640 3.401 1.00 96.12 115 LEU A C 1
ATOM 892 O O . LEU A 1 115 ? 9.174 6.845 3.471 1.00 96.12 115 LEU A O 1
ATOM 896 N N . GLY A 1 116 ? 7.430 6.024 2.345 1.00 96.06 116 GLY A N 1
ATOM 897 C CA . GLY A 1 116 ? 8.178 5.640 1.148 1.00 96.06 116 GLY A CA 1
ATOM 898 C C . GLY A 1 116 ? 8.909 6.811 0.484 1.00 96.06 116 GLY A C 1
ATOM 899 O O . GLY A 1 116 ? 9.900 6.580 -0.210 1.00 96.06 116 GLY A O 1
ATOM 900 N N . GLY A 1 117 ? 8.438 8.044 0.716 1.00 95.38 117 GLY A N 1
ATOM 901 C CA . GLY A 1 117 ? 9.043 9.276 0.214 1.00 95.38 117 GLY A CA 1
ATOM 902 C C . GLY A 1 117 ? 10.310 9.705 0.955 1.00 95.38 117 GLY A C 1
ATOM 903 O O . GLY A 1 117 ? 11.025 10.559 0.447 1.00 95.38 117 GLY A O 1
ATOM 904 N N . ILE A 1 118 ? 10.613 9.110 2.114 1.00 95.25 118 ILE A N 1
ATOM 905 C CA . ILE A 1 118 ? 11.895 9.311 2.797 1.00 95.25 118 ILE A CA 1
ATOM 906 C C . ILE A 1 118 ? 12.981 8.651 1.945 1.00 95.25 118 ILE A C 1
ATOM 908 O O . ILE A 1 118 ? 12.895 7.451 1.646 1.00 95.25 118 ILE A O 1
ATOM 912 N N . GLU A 1 119 ? 13.968 9.439 1.513 1.00 93.94 119 GLU A N 1
ATOM 913 C CA . GLU A 1 119 ? 15.027 8.969 0.617 1.00 93.94 119 GLU A CA 1
ATOM 914 C C . GLU A 1 119 ? 16.047 8.086 1.328 1.00 93.94 119 GLU A C 1
ATOM 916 O O . GLU A 1 119 ? 16.362 6.999 0.831 1.00 93.94 119 GLU A O 1
ATOM 921 N N . ASP A 1 120 ? 16.476 8.493 2.523 1.00 95.38 120 ASP A N 1
ATOM 922 C CA . ASP A 1 120 ? 17.363 7.690 3.355 1.00 95.38 120 ASP A CA 1
ATOM 923 C C . ASP A 1 120 ? 16.679 6.376 3.769 1.00 95.38 120 ASP A C 1
ATOM 925 O O . ASP A 1 120 ? 15.571 6.343 4.314 1.00 95.38 120 ASP A O 1
ATOM 929 N N . GLY A 1 121 ? 17.330 5.255 3.453 1.00 92.31 121 GLY A N 1
ATOM 930 C CA . GLY A 1 121 ? 16.788 3.929 3.723 1.00 92.31 121 GLY A CA 1
ATOM 931 C C . GLY A 1 121 ? 16.687 3.616 5.213 1.00 92.31 121 GLY A C 1
ATOM 932 O O . GLY A 1 121 ? 15.694 3.029 5.631 1.00 92.31 121 GLY A O 1
ATOM 933 N N . GLN A 1 122 ? 17.675 4.012 6.014 1.00 92.00 122 GLN A N 1
ATOM 934 C CA . GLN A 1 122 ? 17.682 3.745 7.452 1.00 92.00 122 GLN A CA 1
ATOM 935 C C . GLN A 1 122 ? 16.648 4.608 8.172 1.00 92.00 122 GLN A C 1
ATOM 937 O O . GLN A 1 122 ? 15.881 4.090 8.982 1.00 92.00 122 GLN A O 1
ATOM 942 N N . GLU A 1 123 ? 16.557 5.890 7.819 1.00 93.44 123 GLU A N 1
ATOM 943 C CA . GLU A 1 123 ? 15.533 6.799 8.335 1.00 93.44 123 GLU A CA 1
ATOM 944 C C . GLU A 1 123 ? 14.129 6.280 8.005 1.00 93.44 123 GLU A C 1
ATOM 946 O O . GLU A 1 123 ? 13.268 6.195 8.884 1.00 93.44 123 GLU A O 1
ATOM 951 N N . ARG A 1 124 ? 13.908 5.836 6.760 1.00 95.06 124 ARG A N 1
ATOM 952 C CA . ARG A 1 124 ? 12.634 5.244 6.336 1.00 95.06 124 ARG A CA 1
ATOM 953 C C . ARG A 1 124 ? 12.264 4.030 7.194 1.00 95.06 124 ARG A C 1
ATOM 955 O O . ARG A 1 124 ? 11.143 3.957 7.699 1.00 95.06 124 ARG A O 1
ATOM 962 N N . LEU A 1 125 ? 13.194 3.092 7.384 1.00 92.06 125 LEU A N 1
ATOM 963 C CA . LEU A 1 125 ? 12.968 1.887 8.191 1.00 92.06 125 LEU A CA 1
ATOM 964 C C . LEU A 1 125 ? 12.773 2.192 9.684 1.00 92.06 125 LEU A C 1
ATOM 966 O O . LEU A 1 125 ? 12.022 1.490 10.361 1.00 92.06 125 LEU A O 1
ATOM 970 N N . ALA A 1 126 ? 13.401 3.239 10.213 1.00 91.69 126 ALA A N 1
ATOM 971 C CA . ALA A 1 126 ? 13.172 3.678 11.587 1.00 91.69 126 ALA A CA 1
ATOM 972 C C . ALA A 1 126 ? 11.779 4.313 11.757 1.00 91.69 126 ALA A C 1
ATOM 974 O O . ALA A 1 126 ? 11.083 4.053 12.745 1.00 91.69 126 ALA A O 1
ATOM 975 N N . ALA A 1 127 ? 11.341 5.103 10.774 1.00 91.25 127 ALA A N 1
ATOM 976 C CA . ALA A 1 127 ? 10.080 5.833 10.823 1.00 91.25 127 ALA A CA 1
ATOM 977 C C . ALA A 1 127 ? 8.846 4.914 10.844 1.00 91.25 127 ALA A C 1
ATOM 979 O O . ALA A 1 127 ? 7.885 5.203 11.553 1.00 91.25 127 ALA A O 1
ATOM 980 N N . ILE A 1 128 ? 8.858 3.775 10.136 1.00 90.69 128 ILE A N 1
ATOM 981 C CA . ILE A 1 128 ? 7.701 2.852 10.131 1.00 90.69 128 ILE A CA 1
ATOM 982 C C . ILE A 1 128 ? 7.455 2.204 11.502 1.00 90.69 128 ILE A C 1
ATOM 984 O O . ILE A 1 128 ? 6.320 1.866 11.846 1.00 90.69 128 ILE A O 1
ATOM 988 N N . ARG A 1 129 ? 8.517 2.067 12.305 1.00 87.44 129 ARG A N 1
ATOM 989 C CA . ARG A 1 129 ? 8.476 1.486 13.654 1.00 87.44 129 ARG A CA 1
ATOM 990 C C . ARG A 1 129 ? 8.211 2.519 14.742 1.00 87.44 129 ARG A C 1
ATOM 992 O O . ARG A 1 129 ? 7.844 2.140 15.851 1.00 87.44 129 ARG A O 1
ATOM 999 N N . THR A 1 130 ? 8.347 3.801 14.415 1.00 80.94 130 THR A N 1
ATOM 1000 C CA . THR A 1 130 ? 8.217 4.910 15.360 1.00 80.94 130 THR A CA 1
ATOM 1001 C C . THR A 1 130 ? 6.988 5.740 14.998 1.00 80.94 130 THR A C 1
ATOM 1003 O O . THR A 1 130 ? 7.099 6.709 14.245 1.00 80.94 130 THR A O 1
ATOM 1006 N N . PRO A 1 131 ? 5.785 5.374 15.481 1.00 63.16 131 PRO A N 1
ATOM 1007 C CA . PRO A 1 131 ? 4.620 6.224 15.287 1.00 63.16 131 PRO A CA 1
ATOM 1008 C C . PRO A 1 131 ? 4.891 7.611 15.903 1.00 63.16 131 PRO A C 1
ATOM 1010 O O . PRO A 1 131 ? 5.501 7.683 16.974 1.00 63.16 131 PRO A O 1
ATOM 1013 N N . PRO A 1 132 ? 4.446 8.711 15.265 1.00 59.88 132 PRO A N 1
ATOM 1014 C CA . PRO A 1 132 ? 4.552 10.043 15.848 1.00 59.88 132 PRO A CA 1
ATOM 1015 C C . PRO A 1 132 ? 3.937 10.051 17.248 1.00 59.88 132 PRO A C 1
ATOM 1017 O O . PRO A 1 132 ? 2.902 9.419 17.474 1.00 59.88 132 PRO A O 1
ATOM 1020 N N . ALA A 1 133 ? 4.557 10.764 18.188 1.00 51.28 133 ALA A N 1
ATOM 1021 C CA . ALA A 1 133 ? 4.041 10.896 19.545 1.00 51.28 133 ALA A CA 1
ATOM 1022 C C . ALA A 1 133 ? 2.667 11.592 19.514 1.00 51.28 133 ALA A C 1
ATOM 1024 O O . ALA A 1 133 ? 2.575 12.812 19.422 1.00 51.28 133 ALA A O 1
ATOM 1025 N N . GLY A 1 134 ? 1.584 10.814 19.521 1.00 45.25 134 GLY A N 1
ATOM 1026 C CA . GLY A 1 134 ? 0.239 11.361 19.384 1.00 45.25 134 GLY A CA 1
ATOM 1027 C C . GLY A 1 134 ? -0.823 10.281 19.232 1.00 45.25 134 GLY A C 1
ATOM 1028 O O . GLY A 1 134 ? -1.286 10.025 18.127 1.00 45.25 134 GLY A O 1
ATOM 1029 N N . ARG A 1 135 ? -1.242 9.729 20.378 1.00 44.09 135 ARG A N 1
ATOM 1030 C CA . ARG A 1 135 ? -2.195 8.622 20.603 1.00 44.09 135 ARG A CA 1
ATOM 1031 C C . ARG A 1 135 ? -1.590 7.221 20.474 1.00 44.09 135 ARG A C 1
ATOM 1033 O O . ARG A 1 135 ? -1.196 6.784 19.398 1.00 44.09 135 ARG A O 1
ATOM 1040 N N . GLY A 1 136 ? -1.538 6.533 21.618 1.00 48.25 136 GLY A N 1
ATOM 1041 C CA . GLY A 1 136 ? -1.199 5.114 21.716 1.00 48.25 136 GLY A CA 1
ATOM 1042 C C . GLY A 1 136 ? -2.087 4.252 20.815 1.00 48.25 136 GLY A C 1
ATOM 1043 O O . GLY A 1 136 ? -3.202 4.647 20.468 1.00 48.25 136 GLY A O 1
ATOM 1044 N N . ARG A 1 137 ? -1.537 3.112 20.388 1.00 53.44 137 ARG A N 1
ATOM 1045 C CA . ARG A 1 137 ? -2.197 2.145 19.498 1.00 53.44 137 ARG A CA 1
ATOM 1046 C C . ARG A 1 137 ? -3.379 1.445 20.157 1.00 53.44 137 ARG A C 1
ATOM 1048 O O . ARG A 1 137 ? -3.284 1.179 21.370 1.00 53.44 137 ARG A O 1
#

Foldseek 3Di:
DDDDDPDDDDPDDAADDPHRGVVVVVVVCVVVLVVQLVVQVVLLVLLVVLCVQPNDDDVPDDCPPPPDDNQRSLVVVCVVVVHDSVSSVLSNLLNVLAPPVLDDSSDGSVVSSVLSPPPDNVSSSVDSVDDPPDDDD

Organism: NCBI:txid67302